Protein AF-W6NBT7-F1 (afdb_monomer_lite)

Organism: Haemonchus contortus (NCBI:txid6289)

Sequence (138 aa):
MKGHGRVPVVAEWWDTIGGVVFLPKRIYPEVRTLWRPPVPEDHVACEKCEELLEYLHSTWFDGPYKDMWNKWELVDLRTTDIAEAHHNRLNVEFGRDDPDLRTLIEKLKYIDFEAKCSLQWITEEGVKKLEKQKTAKK

Radius of gyration: 25.7 Å; chains: 1; bounding box: 55×53×53 Å

Structure (mmCIF, N/CA/C/O backbone):
data_AF-W6NBT7-F1
#
_entry.id   AF-W6NBT7-F1
#
loop_
_atom_site.group_PDB
_atom_site.id
_atom_site.type_symbol
_atom_site.label_atom_id
_atom_site.label_alt_id
_atom_site.label_comp_id
_atom_site.label_asym_id
_atom_site.label_entity_id
_atom_site.label_seq_id
_atom_site.pdbx_PDB_ins_code
_atom_site.Cartn_x
_atom_site.Cartn_y
_atom_site.Cartn_z
_atom_site.occupancy
_atom_site.B_iso_or_equiv
_atom_site.auth_seq_id
_atom_site.auth_comp_id
_atom_site.auth_asym_id
_atom_site.auth_atom_id
_atom_site.pdbx_PDB_model_num
ATOM 1 N N . MET A 1 1 ? 21.705 16.778 -10.825 1.00 39.41 1 MET A N 1
ATOM 2 C CA . MET A 1 1 ? 21.412 15.597 -11.666 1.00 39.41 1 MET A CA 1
ATOM 3 C C . MET A 1 1 ? 20.260 15.950 -12.596 1.00 39.41 1 MET A C 1
ATOM 5 O O . MET A 1 1 ? 19.177 16.240 -12.109 1.00 39.41 1 MET A O 1
ATOM 9 N N . LYS A 1 2 ? 20.506 16.047 -13.909 1.00 36.72 2 LYS A N 1
ATOM 10 C CA . LYS A 1 2 ? 19.462 16.309 -14.914 1.00 36.72 2 LYS A CA 1
ATOM 11 C C . LYS A 1 2 ? 18.722 14.995 -15.175 1.00 36.72 2 LYS A C 1
ATOM 13 O O . LYS A 1 2 ? 19.282 14.113 -15.824 1.00 36.72 2 LYS A O 1
ATOM 18 N N . GLY A 1 3 ? 17.516 14.849 -14.627 1.00 49.97 3 GLY A N 1
ATOM 19 C CA . GLY A 1 3 ? 16.664 13.687 -14.876 1.00 49.97 3 GLY A CA 1
ATOM 20 C C . GLY A 1 3 ? 16.377 13.585 -16.369 1.00 49.97 3 GLY A C 1
ATOM 21 O O . GLY A 1 3 ? 15.726 14.461 -16.934 1.00 49.97 3 GLY A O 1
ATOM 22 N N . HIS A 1 4 ? 16.929 12.562 -17.018 1.00 56.53 4 HIS A N 1
ATOM 23 C CA . HIS A 1 4 ? 16.501 12.187 -18.361 1.00 56.53 4 HIS A CA 1
ATOM 24 C C . HIS A 1 4 ? 15.004 11.855 -18.278 1.00 56.53 4 HIS A C 1
ATOM 26 O O . HIS A 1 4 ? 14.556 11.318 -17.265 1.00 56.53 4 HIS A O 1
ATOM 32 N N . GLY A 1 5 ? 14.228 12.302 -19.269 1.00 67.94 5 GLY A N 1
ATOM 33 C CA . GLY A 1 5 ? 12.767 12.385 -19.198 1.00 67.94 5 GLY A CA 1
ATOM 34 C C . GLY A 1 5 ? 12.095 11.131 -18.631 1.00 67.94 5 GLY A C 1
ATOM 35 O O . GLY A 1 5 ? 12.501 10.011 -18.927 1.00 67.94 5 GLY A O 1
ATOM 36 N N . ARG A 1 6 ? 11.056 11.339 -17.808 1.00 74.56 6 ARG A N 1
ATOM 37 C CA . ARG A 1 6 ? 10.212 10.273 -17.249 1.00 74.56 6 ARG A CA 1
ATOM 38 C C . ARG A 1 6 ? 9.763 9.356 -18.386 1.00 74.56 6 ARG A C 1
ATOM 40 O O . ARG A 1 6 ? 9.027 9.799 -19.261 1.00 74.56 6 ARG A O 1
ATOM 47 N N . VAL A 1 7 ? 10.199 8.099 -18.361 1.00 87.88 7 VAL A N 1
ATOM 48 C CA . VAL A 1 7 ? 9.774 7.092 -19.336 1.00 87.88 7 VAL A CA 1
ATOM 49 C C . VAL A 1 7 ? 8.350 6.661 -18.963 1.00 87.88 7 VAL A C 1
ATOM 51 O O . VAL A 1 7 ? 8.179 6.059 -17.900 1.00 87.88 7 VAL A O 1
ATOM 54 N N . PRO A 1 8 ? 7.316 6.966 -19.775 1.00 90.38 8 PRO A N 1
ATOM 55 C CA . PRO A 1 8 ? 5.923 6.757 -19.372 1.00 90.38 8 PRO A CA 1
ATOM 56 C C . PRO A 1 8 ? 5.604 5.299 -19.032 1.00 90.38 8 PRO A C 1
ATOM 58 O O . PRO A 1 8 ? 4.952 5.042 -18.026 1.00 90.38 8 PRO A O 1
ATOM 61 N N . VAL A 1 9 ? 6.152 4.350 -19.799 1.00 90.88 9 VAL A N 1
ATOM 62 C CA . VAL A 1 9 ? 5.911 2.915 -19.578 1.00 90.88 9 VAL A CA 1
ATOM 63 C C . VAL A 1 9 ? 6.491 2.417 -18.248 1.00 90.88 9 VAL A C 1
ATOM 65 O O . VAL A 1 9 ? 5.899 1.568 -17.593 1.00 90.88 9 VAL A O 1
ATOM 68 N N . VAL A 1 10 ? 7.613 2.988 -17.792 1.00 91.31 10 VAL A N 1
ATOM 69 C CA . VAL A 1 10 ? 8.201 2.660 -16.481 1.00 91.31 10 VAL A CA 1
ATOM 70 C C . VAL A 1 10 ? 7.352 3.241 -15.352 1.00 91.31 10 VAL A C 1
ATOM 72 O O . VAL A 1 10 ? 7.188 2.610 -14.312 1.00 91.31 10 VAL A O 1
ATOM 75 N N . ALA A 1 11 ? 6.782 4.430 -15.556 1.00 90.69 11 ALA A N 1
ATOM 76 C CA . ALA A 1 11 ? 5.902 5.050 -14.575 1.00 90.69 11 ALA A CA 1
ATOM 77 C C . ALA A 1 11 ? 4.591 4.267 -14.395 1.00 90.69 11 ALA A C 1
ATOM 79 O O . ALA A 1 11 ? 4.215 3.975 -13.267 1.00 90.69 11 ALA A O 1
ATOM 80 N N . GLU A 1 12 ? 3.944 3.878 -15.493 1.00 91.44 12 GLU A N 1
ATOM 81 C CA . GLU A 1 12 ? 2.720 3.065 -15.463 1.00 91.44 12 GLU A CA 1
ATOM 82 C C . GLU A 1 12 ? 2.968 1.677 -14.847 1.00 91.44 12 GLU A C 1
ATOM 84 O O . GLU A 1 12 ? 2.165 1.159 -14.066 1.00 91.44 12 GLU A O 1
ATOM 89 N N . TRP A 1 13 ? 4.123 1.084 -15.151 1.00 94.19 13 TRP A N 1
ATOM 90 C CA . TRP A 1 13 ? 4.561 -0.164 -14.538 1.00 94.19 13 TRP A CA 1
ATOM 91 C C . TRP A 1 13 ? 4.733 -0.042 -13.023 1.00 94.19 13 TRP A C 1
ATOM 93 O O . TRP A 1 13 ? 4.247 -0.899 -12.283 1.00 94.19 13 TRP A O 1
ATOM 103 N N . TRP A 1 14 ? 5.360 1.039 -12.553 1.00 92.81 14 TRP A N 1
ATOM 104 C CA . TRP A 1 14 ? 5.497 1.311 -11.125 1.00 92.81 14 TRP A CA 1
ATOM 105 C C . TRP A 1 14 ? 4.141 1.507 -10.437 1.00 92.81 14 TRP A C 1
ATOM 107 O O . TRP A 1 14 ? 3.907 0.925 -9.378 1.00 92.81 14 TRP A O 1
ATOM 117 N N . ASP A 1 15 ? 3.222 2.248 -11.060 1.00 90.44 15 ASP A N 1
ATOM 118 C CA . ASP A 1 15 ? 1.862 2.427 -10.539 1.00 90.44 15 ASP A CA 1
ATOM 119 C C . ASP A 1 15 ? 1.130 1.074 -10.431 1.00 90.44 15 ASP A C 1
ATOM 121 O O . ASP A 1 15 ? 0.457 0.796 -9.434 1.00 90.44 15 ASP A O 1
ATOM 125 N N . THR A 1 16 ? 1.339 0.179 -11.404 1.00 91.25 16 THR A N 1
ATOM 126 C CA . THR A 1 16 ? 0.796 -1.188 -11.372 1.00 91.25 16 THR A CA 1
ATOM 127 C C . THR A 1 16 ? 1.375 -2.003 -10.214 1.00 91.25 16 THR A C 1
ATOM 129 O O . THR A 1 16 ? 0.616 -2.656 -9.499 1.00 91.25 16 THR A O 1
ATOM 132 N N . ILE A 1 17 ? 2.694 -1.952 -9.988 1.00 91.75 17 ILE A N 1
ATOM 133 C CA . ILE A 1 17 ? 3.346 -2.610 -8.840 1.00 91.75 17 ILE A CA 1
ATOM 134 C C . ILE A 1 17 ? 2.781 -2.075 -7.521 1.00 91.75 17 ILE A C 1
ATOM 136 O O . ILE A 1 17 ? 2.471 -2.859 -6.624 1.00 91.75 17 ILE A O 1
ATOM 140 N N . GLY A 1 18 ? 2.590 -0.758 -7.416 1.00 88.38 18 GLY A N 1
ATOM 141 C CA . GLY A 1 18 ? 1.978 -0.128 -6.247 1.00 88.38 18 GLY A CA 1
ATOM 142 C C . GLY A 1 18 ? 0.566 -0.645 -5.964 1.00 88.38 18 GLY A C 1
ATOM 143 O O . GLY A 1 18 ? 0.201 -0.813 -4.804 1.00 88.38 18 GLY A O 1
ATOM 144 N N . GLY A 1 19 ? -0.209 -0.965 -7.004 1.00 88.12 19 GLY A N 1
ATOM 145 C CA . GLY A 1 19 ? -1.549 -1.542 -6.878 1.00 88.12 19 GLY A CA 1
ATOM 146 C C . GLY A 1 19 ? -1.580 -2.995 -6.387 1.00 88.12 19 GLY A C 1
ATOM 147 O O . GLY A 1 19 ? -2.557 -3.401 -5.757 1.00 88.12 19 GLY A O 1
ATOM 148 N N . VAL A 1 20 ? -0.511 -3.773 -6.606 1.00 89.00 20 VAL A N 1
ATOM 149 C CA . VAL A 1 20 ? -0.427 -5.194 -6.201 1.00 89.00 20 VAL A CA 1
ATOM 150 C C . VAL A 1 20 ? -0.601 -5.380 -4.694 1.00 89.00 20 VAL A C 1
ATOM 152 O O . VAL A 1 20 ? -1.140 -6.397 -4.264 1.00 89.00 20 VAL A O 1
ATOM 155 N N . VAL A 1 21 ? -0.215 -4.382 -3.893 1.00 86.62 21 VAL A N 1
ATOM 156 C CA . VAL A 1 21 ? -0.405 -4.347 -2.431 1.00 86.62 21 VAL A CA 1
ATOM 157 C C . VAL A 1 21 ? -1.861 -4.643 -2.027 1.00 86.62 21 VAL A C 1
ATOM 159 O O . VAL A 1 21 ? -2.107 -5.208 -0.963 1.00 86.62 21 VAL A O 1
ATOM 162 N N . PHE A 1 22 ? -2.824 -4.294 -2.887 1.00 85.06 22 PHE A N 1
ATOM 163 C CA . PHE A 1 22 ? -4.261 -4.456 -2.682 1.00 85.06 22 PHE A CA 1
ATOM 164 C C . PHE A 1 22 ? -4.833 -5.665 -3.425 1.00 85.06 22 PHE A C 1
ATOM 166 O O . P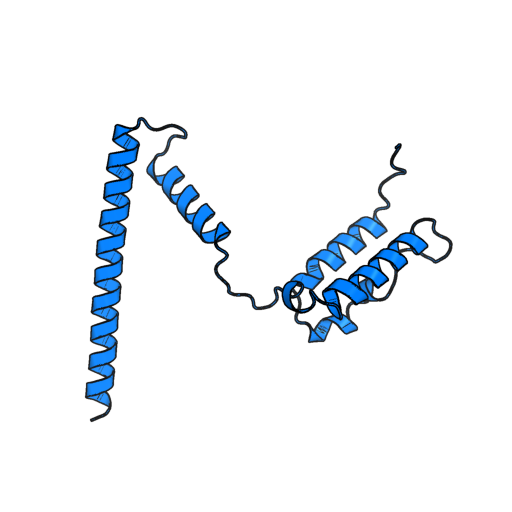HE A 1 22 ? -6.026 -5.688 -3.707 1.00 85.06 22 PHE A O 1
ATOM 173 N N . LEU A 1 23 ? -4.017 -6.654 -3.791 1.00 86.69 23 LEU A N 1
ATOM 174 C CA . LEU A 1 23 ? -4.493 -7.881 -4.422 1.00 86.69 23 LEU A CA 1
ATOM 175 C C . LEU A 1 23 ? -4.278 -9.092 -3.505 1.00 86.69 23 LEU A C 1
ATOM 177 O O . LEU A 1 23 ? -3.311 -9.138 -2.738 1.00 86.69 23 LEU A O 1
ATOM 181 N N . PRO A 1 24 ? -5.141 -10.119 -3.587 1.00 86.62 24 PRO A N 1
ATOM 182 C CA . PRO A 1 24 ? -4.881 -11.391 -2.930 1.00 86.62 24 PRO A CA 1
ATOM 183 C C . PRO A 1 24 ? -3.533 -11.981 -3.373 1.00 86.62 24 PRO A C 1
ATOM 185 O O . PRO A 1 24 ? -3.279 -12.077 -4.576 1.00 86.62 24 PRO A O 1
ATOM 188 N N . LYS A 1 25 ? -2.723 -12.493 -2.430 1.00 85.88 25 LYS A N 1
ATOM 189 C CA . LYS A 1 25 ? -1.416 -13.127 -2.730 1.00 85.88 25 LYS A CA 1
ATOM 190 C C . LYS A 1 25 ? -1.502 -14.210 -3.821 1.00 85.88 25 LYS A C 1
ATOM 192 O O . LYS A 1 25 ? -0.576 -14.358 -4.609 1.00 85.88 25 LYS A O 1
ATOM 197 N N . ARG A 1 26 ? -2.632 -14.928 -3.919 1.00 88.38 26 ARG A N 1
ATOM 198 C CA . ARG A 1 26 ? -2.864 -15.967 -4.946 1.00 88.38 26 ARG A CA 1
ATOM 199 C C . ARG A 1 26 ? -2.796 -15.453 -6.392 1.00 88.38 26 ARG A C 1
ATOM 201 O O . ARG A 1 26 ? -2.562 -16.255 -7.281 1.00 88.38 26 ARG A O 1
ATOM 208 N N . ILE A 1 27 ? -3.007 -14.153 -6.617 1.00 88.56 27 ILE A N 1
ATOM 209 C CA . ILE A 1 27 ? -3.026 -13.543 -7.957 1.00 88.56 27 ILE A CA 1
ATOM 210 C C . ILE A 1 27 ? -1.629 -13.048 -8.362 1.00 88.56 27 ILE A C 1
ATOM 212 O O . ILE A 1 27 ? -1.367 -12.849 -9.541 1.00 88.56 27 ILE A O 1
ATOM 216 N N . TYR A 1 28 ? -0.685 -12.891 -7.426 1.00 88.94 28 TYR A N 1
ATOM 217 C CA . TYR A 1 28 ? 0.649 -12.348 -7.726 1.00 88.94 28 TYR A CA 1
ATOM 218 C C . TYR A 1 28 ? 1.401 -13.100 -8.844 1.00 88.94 28 TYR A C 1
ATOM 220 O O . TYR A 1 28 ? 1.988 -12.432 -9.698 1.00 88.94 28 TYR A O 1
ATOM 228 N N . PRO A 1 29 ? 1.353 -14.447 -8.938 1.00 88.31 29 PRO A N 1
ATOM 229 C CA . PRO A 1 29 ? 1.974 -15.167 -10.054 1.00 88.31 29 PRO A CA 1
ATOM 230 C C . PRO A 1 29 ? 1.411 -14.787 -11.434 1.00 88.31 29 PRO A C 1
ATOM 232 O O . PRO A 1 29 ? 2.103 -14.914 -12.439 1.00 88.31 29 PRO A O 1
ATOM 235 N N . GLU A 1 30 ? 0.174 -14.291 -11.496 1.00 88.75 30 GLU A N 1
ATOM 236 C CA . GLU A 1 30 ? -0.489 -13.874 -12.738 1.00 88.75 30 GLU A CA 1
ATOM 237 C C . GLU A 1 30 ? -0.127 -12.433 -13.140 1.00 88.75 30 GLU A C 1
ATOM 239 O O . GLU A 1 30 ? -0.287 -12.032 -14.298 1.00 88.75 30 GLU A O 1
ATOM 244 N N . VAL A 1 31 ? 0.402 -11.640 -12.203 1.00 89.88 31 VAL A N 1
ATOM 245 C CA . VAL A 1 31 ? 0.767 -10.242 -12.432 1.00 89.88 31 VAL A CA 1
ATOM 246 C C . VAL A 1 31 ? 2.128 -10.168 -13.122 1.00 89.88 31 VAL A C 1
ATOM 248 O O . VAL A 1 31 ? 3.177 -10.107 -12.484 1.00 89.88 31 VAL A O 1
ATOM 251 N N . ARG A 1 32 ? 2.117 -10.128 -14.460 1.00 88.88 32 ARG A N 1
ATOM 252 C CA . ARG A 1 32 ? 3.336 -10.059 -15.293 1.00 88.88 32 ARG A CA 1
ATOM 253 C C . ARG A 1 32 ? 4.312 -8.949 -14.893 1.00 88.88 32 ARG A C 1
ATOM 255 O O . ARG A 1 32 ? 5.515 -9.136 -15.037 1.00 88.88 32 ARG A O 1
ATOM 262 N N . THR A 1 33 ? 3.815 -7.819 -14.392 1.00 90.06 33 THR A N 1
ATOM 263 C CA . THR A 1 33 ? 4.654 -6.676 -14.003 1.00 90.06 33 THR A CA 1
ATOM 264 C C . THR A 1 33 ? 5.577 -6.976 -12.824 1.00 90.06 33 THR A C 1
ATOM 266 O O . THR A 1 33 ? 6.590 -6.302 -12.692 1.00 90.06 33 THR A O 1
ATOM 269 N N . LEU A 1 34 ? 5.287 -8.00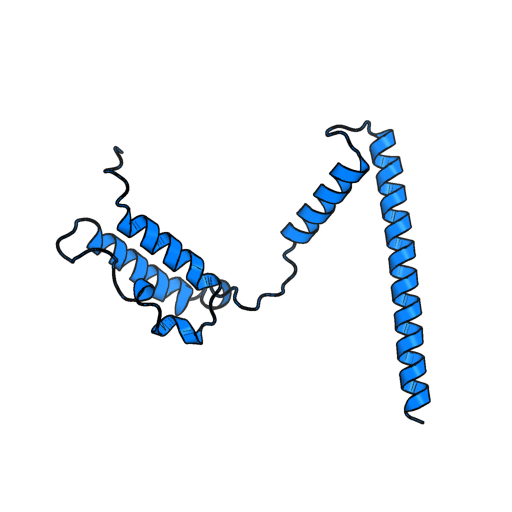1 -12.014 1.00 90.25 34 LEU A N 1
ATOM 270 C CA . LEU A 1 34 ? 6.161 -8.443 -10.922 1.00 90.25 34 LEU A CA 1
ATOM 271 C C . LEU A 1 34 ? 7.328 -9.308 -11.395 1.00 90.25 34 LEU A C 1
ATOM 273 O O . LEU A 1 34 ? 8.269 -9.526 -10.642 1.00 90.25 34 LEU A O 1
ATOM 277 N N . TRP A 1 35 ? 7.262 -9.836 -12.612 1.00 91.00 35 TRP A N 1
ATOM 278 C CA . TRP A 1 35 ? 8.213 -10.842 -13.086 1.00 91.00 35 TRP A CA 1
ATOM 279 C C . TRP A 1 35 ? 9.092 -10.340 -14.219 1.00 91.00 35 TRP A C 1
ATOM 281 O O . TRP A 1 35 ? 10.085 -10.983 -14.545 1.00 91.00 35 TRP A O 1
ATOM 291 N N . ARG A 1 36 ? 8.726 -9.222 -14.853 1.00 91.69 36 ARG A N 1
ATOM 292 C CA . ARG A 1 36 ? 9.428 -8.733 -16.034 1.00 91.69 36 ARG A CA 1
ATOM 293 C C . ARG A 1 36 ? 9.441 -7.204 -16.107 1.00 91.69 36 ARG A C 1
ATOM 295 O O . ARG A 1 36 ? 8.395 -6.586 -15.880 1.00 91.69 36 ARG A O 1
ATOM 302 N N . PRO A 1 37 ? 10.585 -6.601 -16.482 1.00 93.31 37 PRO A N 1
ATOM 303 C CA . PRO A 1 37 ? 10.675 -5.180 -16.785 1.00 93.31 37 PRO A CA 1
ATOM 304 C C . PRO A 1 37 ? 9.675 -4.733 -17.863 1.00 93.31 37 PRO A C 1
ATOM 306 O O . PRO A 1 37 ? 9.341 -5.504 -18.770 1.00 93.31 37 PRO A O 1
ATOM 309 N N . PRO A 1 38 ? 9.220 -3.469 -17.815 1.00 93.44 38 PRO A N 1
ATOM 310 C CA . PRO A 1 38 ? 8.267 -2.922 -18.779 1.00 93.44 38 PRO A CA 1
ATOM 311 C C . PRO A 1 38 ? 8.916 -2.488 -20.099 1.00 93.44 38 PRO A C 1
ATOM 313 O O . PRO A 1 38 ? 8.222 -2.086 -21.031 1.00 93.44 38 PRO A O 1
ATOM 316 N N . VAL A 1 39 ? 10.246 -2.527 -20.168 1.00 92.50 39 VAL A N 1
ATOM 317 C CA . VAL A 1 39 ? 11.055 -2.107 -21.312 1.00 92.50 39 VAL A CA 1
ATOM 318 C C . VAL A 1 39 ? 11.851 -3.295 -21.863 1.00 92.50 39 VAL A C 1
ATOM 320 O O . VAL A 1 39 ? 12.059 -4.264 -21.131 1.00 92.50 39 VAL A O 1
ATOM 323 N N . PRO A 1 40 ? 12.281 -3.262 -23.137 1.00 92.31 40 PRO A N 1
ATOM 324 C CA . PRO A 1 40 ? 13.143 -4.303 -23.687 1.00 92.31 40 PRO A CA 1
ATOM 325 C C . PRO A 1 40 ? 14.569 -4.240 -23.107 1.00 92.31 40 PRO A C 1
ATOM 327 O O . PRO A 1 40 ? 14.972 -3.219 -22.549 1.00 92.31 40 PRO A O 1
ATOM 330 N N . GLU A 1 41 ? 15.325 -5.330 -23.260 1.00 90.56 41 GLU A N 1
ATOM 331 C CA . GLU A 1 41 ? 16.666 -5.522 -22.672 1.00 90.56 41 GLU A CA 1
ATOM 332 C C . GLU A 1 41 ? 17.705 -4.486 -23.127 1.00 90.56 41 GLU A C 1
ATOM 334 O O . GLU A 1 41 ? 18.627 -4.157 -22.387 1.00 90.56 41 GLU A O 1
ATOM 339 N N . ASP A 1 42 ? 17.548 -3.933 -24.330 1.00 92.31 42 ASP A N 1
ATOM 340 C CA . ASP A 1 42 ? 18.429 -2.904 -24.887 1.00 92.31 42 ASP A CA 1
ATOM 341 C C . ASP A 1 42 ? 18.173 -1.501 -24.305 1.00 92.31 42 ASP A C 1
ATOM 343 O O . ASP A 1 42 ? 18.959 -0.573 -24.516 1.00 92.31 42 ASP A O 1
ATOM 347 N N . HIS A 1 43 ? 17.079 -1.322 -23.561 1.00 90.81 43 HIS A N 1
ATOM 348 C CA . HIS A 1 43 ? 16.703 -0.037 -23.000 1.00 90.81 43 HIS A CA 1
ATOM 349 C C . HIS A 1 43 ? 17.493 0.266 -21.721 1.00 90.81 43 HIS A C 1
ATOM 351 O O . HIS A 1 43 ? 17.537 -0.530 -20.788 1.00 90.81 43 HIS A O 1
ATOM 357 N N . VAL A 1 44 ? 17.995 1.499 -21.596 1.00 90.44 44 VAL A N 1
ATOM 358 C CA . VAL A 1 44 ? 18.830 1.970 -20.464 1.00 90.44 44 VAL A CA 1
ATOM 359 C C . VAL A 1 44 ? 18.199 1.813 -19.072 1.00 90.44 44 VAL A C 1
ATOM 361 O O . VAL A 1 44 ? 18.877 1.927 -18.059 1.00 90.44 44 VAL A O 1
ATOM 364 N N . ALA A 1 45 ? 16.883 1.618 -19.016 1.00 89.81 45 ALA A N 1
ATOM 365 C CA . ALA A 1 45 ? 16.126 1.449 -17.778 1.00 89.81 45 ALA A CA 1
ATOM 366 C C . ALA A 1 45 ? 15.900 -0.024 -17.398 1.00 89.81 45 ALA A C 1
ATOM 368 O O . ALA A 1 45 ? 15.399 -0.265 -16.303 1.00 89.81 45 ALA A O 1
ATOM 369 N N . CYS A 1 46 ? 16.229 -0.983 -18.275 1.00 93.06 46 CYS A N 1
ATOM 370 C CA . CYS A 1 46 ? 15.954 -2.405 -18.060 1.00 93.06 46 CYS A CA 1
ATOM 371 C C . CYS A 1 46 ? 16.687 -2.927 -16.824 1.00 93.06 46 CYS A C 1
ATOM 373 O O . CYS A 1 46 ? 16.032 -3.361 -15.883 1.00 93.06 46 CYS A O 1
ATOM 375 N N . GLU A 1 47 ? 18.009 -2.736 -16.767 1.00 93.38 47 GLU A N 1
ATOM 376 C CA . GLU A 1 47 ? 18.859 -3.139 -15.634 1.00 93.38 47 GLU A CA 1
ATOM 377 C C . GLU A 1 47 ? 18.315 -2.610 -14.296 1.00 93.38 47 GLU A C 1
ATOM 379 O O . GLU A 1 47 ? 18.164 -3.348 -13.327 1.00 93.38 47 GLU A O 1
ATOM 384 N N . LYS A 1 48 ? 17.909 -1.335 -14.246 1.00 93.06 48 LYS A N 1
ATOM 385 C CA . LYS A 1 48 ? 17.351 -0.738 -13.022 1.00 93.06 48 LYS A CA 1
ATOM 386 C C . LYS A 1 48 ? 15.971 -1.273 -12.653 1.00 93.06 48 LYS A C 1
ATOM 388 O O . LYS A 1 48 ? 15.646 -1.336 -11.469 1.00 93.06 48 LYS A O 1
ATOM 393 N N . CYS A 1 49 ? 15.155 -1.650 -13.634 1.00 94.25 49 CYS A N 1
ATOM 394 C CA . CYS A 1 49 ? 13.885 -2.319 -13.366 1.00 94.25 49 CYS A CA 1
ATOM 395 C C . CYS A 1 49 ? 14.113 -3.740 -12.829 1.00 94.25 49 CYS A C 1
ATOM 397 O O . CYS A 1 49 ? 13.381 -4.163 -11.939 1.00 94.25 49 CYS A O 1
ATOM 399 N N . GLU A 1 50 ? 15.126 -4.453 -13.324 1.00 95.19 50 GLU A N 1
ATOM 400 C CA . GLU A 1 50 ? 15.500 -5.788 -12.839 1.00 95.19 50 GLU A CA 1
ATOM 401 C C . GLU A 1 50 ? 16.030 -5.744 -11.406 1.00 95.19 50 GLU A C 1
ATOM 403 O O . GLU A 1 50 ? 15.518 -6.473 -10.559 1.00 95.19 50 GLU A O 1
ATOM 408 N N . GLU A 1 51 ? 16.956 -4.825 -11.103 1.00 95.38 51 GLU A N 1
ATOM 409 C CA . GLU A 1 51 ? 17.453 -4.594 -9.737 1.00 95.38 51 GLU A CA 1
ATOM 410 C C . GLU A 1 51 ? 16.299 -4.313 -8.758 1.00 95.38 51 GLU A C 1
ATOM 412 O O . GLU A 1 51 ? 16.265 -4.826 -7.638 1.00 95.38 51 GLU A O 1
ATOM 417 N N . LEU A 1 52 ? 15.319 -3.506 -9.183 1.00 94.56 52 LEU A N 1
ATOM 418 C CA . LEU A 1 52 ? 14.140 -3.210 -8.375 1.00 94.56 52 LEU A CA 1
ATOM 419 C C . LEU A 1 52 ? 13.272 -4.453 -8.151 1.00 94.56 52 LEU A C 1
ATOM 421 O O . LEU A 1 52 ? 12.803 -4.660 -7.033 1.00 94.56 52 LEU A O 1
ATOM 425 N N . LEU A 1 53 ? 13.039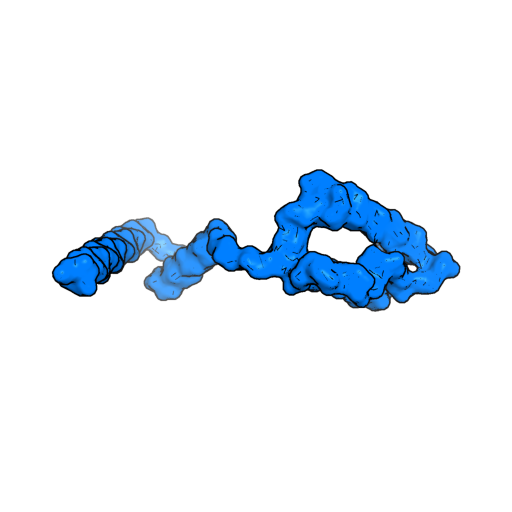 -5.261 -9.188 1.00 94.88 53 LEU A N 1
ATOM 426 C CA . LEU A 1 53 ? 12.268 -6.498 -9.066 1.00 94.88 53 LEU A CA 1
ATOM 427 C C . LEU A 1 53 ? 12.960 -7.495 -8.136 1.00 94.88 53 LEU A C 1
ATOM 429 O O . LEU A 1 53 ? 12.304 -8.073 -7.271 1.00 94.88 53 LEU A O 1
ATOM 433 N N . GLU A 1 54 ? 14.276 -7.657 -8.258 1.00 96.19 54 GLU A N 1
ATOM 434 C CA . GLU A 1 54 ? 15.064 -8.515 -7.373 1.00 96.19 54 GLU A CA 1
ATOM 435 C C . GLU A 1 54 ? 14.964 -8.051 -5.915 1.00 96.19 54 GLU A C 1
ATOM 437 O O . GLU A 1 54 ? 14.690 -8.853 -5.014 1.00 96.19 54 GLU A O 1
ATOM 442 N N . TYR A 1 55 ? 15.107 -6.745 -5.672 1.00 95.19 55 TYR A N 1
ATOM 443 C CA . TYR A 1 55 ? 14.904 -6.161 -4.349 1.00 95.19 55 TYR A CA 1
ATOM 444 C C . TYR A 1 55 ? 13.486 -6.428 -3.828 1.00 95.19 55 TYR A C 1
ATOM 446 O O . TYR A 1 55 ? 13.304 -6.847 -2.683 1.00 95.19 55 TYR A O 1
ATOM 454 N N . LEU A 1 56 ? 12.472 -6.215 -4.667 1.00 92.62 56 LEU A N 1
ATOM 455 C CA . LEU A 1 56 ? 11.076 -6.376 -4.291 1.00 92.62 56 LEU A CA 1
ATOM 456 C C . LEU A 1 56 ? 10.767 -7.827 -3.896 1.00 92.62 56 LEU A C 1
ATOM 458 O O . LEU A 1 56 ? 10.155 -8.055 -2.853 1.00 92.62 56 LEU A O 1
ATOM 462 N N . HIS A 1 57 ? 11.255 -8.810 -4.655 1.00 92.75 57 HIS A N 1
ATOM 463 C CA . HIS A 1 57 ? 11.095 -10.227 -4.316 1.00 92.75 57 HIS A CA 1
ATOM 464 C C . HIS A 1 57 ? 11.850 -10.605 -3.047 1.00 92.75 57 HIS A C 1
ATOM 466 O O . HIS A 1 57 ? 11.242 -11.080 -2.087 1.00 92.75 57 HIS A O 1
ATOM 472 N N . SER A 1 58 ? 13.150 -10.310 -2.996 1.00 95.12 58 SER A N 1
ATOM 473 C CA . SER A 1 58 ? 14.020 -10.691 -1.875 1.00 95.12 58 SER A CA 1
ATOM 474 C C . SER A 1 58 ? 13.663 -10.020 -0.547 1.00 95.12 58 SER A C 1
ATOM 476 O O . SER A 1 58 ? 13.988 -10.554 0.512 1.00 95.12 58 SER A O 1
ATOM 478 N N . THR A 1 59 ? 13.001 -8.859 -0.584 1.00 93.69 59 THR A N 1
ATOM 479 C CA . THR A 1 59 ? 12.716 -8.039 0.602 1.00 93.69 59 THR A CA 1
ATOM 480 C C . THR A 1 59 ? 11.237 -8.052 0.988 1.00 93.69 59 THR A C 1
ATOM 482 O O . THR A 1 59 ? 10.912 -8.224 2.168 1.00 93.69 59 THR A O 1
ATOM 485 N N . TRP A 1 60 ? 10.339 -7.892 0.010 1.00 90.50 60 TRP A N 1
ATOM 486 C CA . TRP A 1 60 ? 8.917 -7.606 0.238 1.00 90.50 60 TRP A CA 1
ATOM 487 C C . TRP A 1 60 ? 7.961 -8.743 -0.118 1.00 90.50 60 TRP A C 1
ATOM 489 O O . TRP A 1 60 ? 6.872 -8.761 0.446 1.00 90.50 60 TRP A O 1
ATOM 499 N N . PH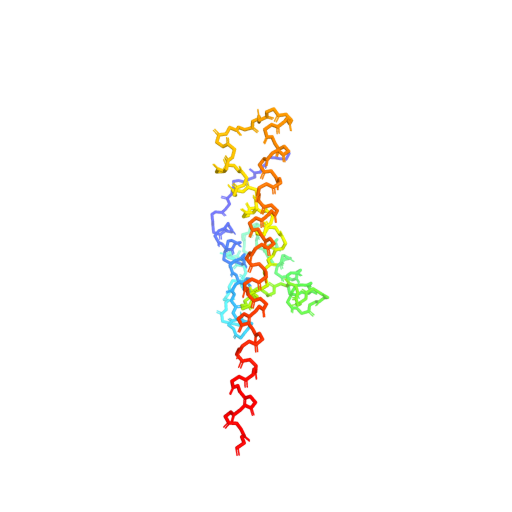E A 1 61 ? 8.314 -9.681 -1.003 1.00 87.12 61 PHE A N 1
ATOM 500 C CA . PHE A 1 61 ? 7.451 -10.840 -1.296 1.00 87.12 61 PHE A CA 1
ATOM 501 C C . PHE A 1 61 ? 7.887 -12.107 -0.564 1.00 87.12 61 PHE A C 1
ATOM 503 O O . PHE A 1 61 ? 7.064 -12.728 0.107 1.00 87.12 61 PHE A O 1
ATOM 510 N N . ASP A 1 62 ? 9.174 -12.441 -0.630 1.00 88.44 62 ASP A N 1
ATOM 511 C CA . ASP A 1 62 ? 9.743 -13.648 -0.013 1.00 88.44 62 ASP A CA 1
ATOM 512 C C . ASP A 1 62 ? 10.647 -13.325 1.187 1.00 88.44 62 ASP A C 1
ATOM 514 O O . ASP A 1 62 ? 11.075 -14.212 1.928 1.00 88.44 62 ASP A O 1
ATOM 518 N N . GLY A 1 63 ? 10.910 -12.036 1.390 1.00 89.94 63 GLY A N 1
ATOM 519 C CA . GLY A 1 63 ? 11.834 -11.511 2.380 1.00 89.94 63 GLY A CA 1
ATOM 520 C C . GLY A 1 63 ? 11.273 -11.290 3.787 1.00 89.94 63 GLY A C 1
ATOM 521 O O . GLY A 1 63 ? 10.157 -11.705 4.120 1.00 89.94 63 GLY A O 1
ATOM 522 N N . PRO A 1 64 ? 12.039 -10.577 4.635 1.00 92.44 64 PRO A N 1
ATOM 523 C CA . PRO A 1 64 ? 11.672 -10.307 6.024 1.00 92.44 64 PRO A CA 1
ATOM 524 C C . PRO A 1 64 ? 10.397 -9.463 6.178 1.00 92.44 64 PRO A C 1
ATOM 526 O O . PRO A 1 64 ? 9.788 -9.491 7.245 1.00 92.44 64 PRO A O 1
ATOM 529 N N . TYR A 1 65 ? 9.968 -8.739 5.137 1.00 86.94 65 TYR A N 1
ATOM 530 C CA . TYR A 1 65 ? 8.786 -7.869 5.178 1.00 86.94 65 TYR A CA 1
ATOM 531 C C . TYR A 1 65 ? 7.572 -8.427 4.415 1.00 86.94 65 TYR A C 1
ATOM 533 O O . TYR A 1 65 ? 6.607 -7.697 4.176 1.00 86.94 65 TYR A O 1
ATOM 541 N N . LYS A 1 66 ? 7.572 -9.722 4.066 1.00 83.19 66 LYS A N 1
ATOM 542 C CA . LYS A 1 66 ? 6.513 -10.383 3.271 1.00 83.19 66 LYS A CA 1
ATOM 543 C C . LYS A 1 66 ? 5.081 -10.252 3.792 1.00 83.19 66 LYS A C 1
ATOM 545 O O . LYS A 1 66 ? 4.112 -10.362 3.033 1.00 83.19 66 LYS A O 1
ATOM 550 N N . ASP A 1 67 ? 4.934 -10.039 5.092 1.00 81.25 67 ASP A N 1
ATOM 551 C CA . ASP A 1 67 ? 3.633 -9.900 5.747 1.00 81.25 67 ASP A CA 1
ATOM 552 C C . ASP A 1 67 ? 3.217 -8.432 5.919 1.00 81.25 67 ASP A C 1
ATOM 554 O O . ASP A 1 67 ? 2.060 -8.154 6.208 1.00 81.25 67 ASP A O 1
ATOM 558 N N . MET A 1 68 ? 4.122 -7.481 5.659 1.00 83.19 68 MET A N 1
ATOM 559 C CA . MET A 1 68 ? 3.820 -6.043 5.645 1.00 83.19 68 MET A CA 1
ATOM 560 C C . MET A 1 68 ? 3.357 -5.551 4.271 1.00 83.19 68 MET A C 1
ATOM 562 O O . MET A 1 68 ? 2.693 -4.518 4.171 1.00 83.19 68 MET A O 1
ATOM 566 N N . TRP A 1 69 ? 3.740 -6.262 3.206 1.00 82.31 69 TRP A N 1
ATOM 567 C CA . TRP A 1 69 ? 3.462 -5.849 1.834 1.00 82.31 69 TRP A CA 1
ATOM 568 C C . TRP A 1 69 ? 2.019 -6.107 1.398 1.00 82.31 69 TRP A C 1
ATOM 570 O O . TRP A 1 69 ? 1.484 -5.355 0.601 1.00 82.31 69 TRP A O 1
ATOM 580 N N . ASN A 1 70 ? 1.354 -7.160 1.873 1.00 82.88 70 ASN A N 1
ATOM 581 C CA . ASN A 1 70 ? -0.015 -7.439 1.444 1.00 82.88 70 ASN A CA 1
ATOM 582 C C . ASN A 1 70 ? -1.019 -6.704 2.346 1.00 82.88 70 ASN A C 1
ATOM 584 O O . ASN A 1 70 ? -1.099 -6.984 3.538 1.00 82.88 70 ASN A O 1
ATOM 588 N N . LYS A 1 71 ? -1.782 -5.777 1.760 1.00 78.94 71 LYS A N 1
ATOM 589 C CA . LYS A 1 71 ? -2.873 -5.042 2.416 1.00 78.94 71 LYS A CA 1
ATOM 590 C C . LYS A 1 71 ? -4.259 -5.526 1.993 1.00 78.94 71 LYS A C 1
ATOM 592 O O . LYS A 1 71 ? -5.260 -4.886 2.307 1.00 78.94 71 LYS A O 1
ATOM 597 N N . TRP A 1 72 ? -4.328 -6.629 1.254 1.00 78.44 72 TRP A N 1
ATOM 598 C CA . TRP A 1 72 ? -5.594 -7.232 0.871 1.00 78.44 72 TRP A CA 1
ATOM 599 C C . TRP A 1 72 ? -6.323 -7.744 2.111 1.00 78.44 72 TRP A C 1
ATOM 601 O O . TRP A 1 72 ? -5.716 -8.390 2.959 1.00 78.44 72 TRP A O 1
ATOM 611 N N . GLU A 1 73 ? -7.619 -7.443 2.215 1.00 68.19 73 GLU A N 1
ATOM 612 C CA . GLU A 1 73 ? -8.463 -7.805 3.367 1.00 68.19 73 GLU A CA 1
ATOM 613 C C . GLU A 1 73 ? -7.966 -7.287 4.732 1.00 68.19 73 GLU A C 1
ATOM 615 O O . GLU A 1 73 ? -8.506 -7.680 5.766 1.00 68.19 73 GLU A O 1
ATOM 620 N N . LEU A 1 74 ? -7.016 -6.341 4.766 1.00 68.69 74 LEU A N 1
ATOM 621 C CA . LEU A 1 74 ? -6.744 -5.580 5.983 1.00 68.69 74 LEU A CA 1
ATOM 622 C C . LEU A 1 74 ? -7.916 -4.625 6.231 1.00 68.69 74 LEU A C 1
ATOM 624 O O . LEU A 1 74 ? -7.955 -3.506 5.725 1.00 68.69 74 LEU A O 1
ATOM 628 N N . VAL A 1 75 ? -8.874 -5.087 7.032 1.00 61.72 75 VAL A N 1
ATOM 629 C CA . VAL A 1 75 ? -9.949 -4.273 7.630 1.00 61.72 75 VAL A CA 1
ATOM 630 C C . VAL A 1 75 ? -9.458 -3.616 8.931 1.00 61.72 75 VAL A C 1
ATOM 632 O O . VAL A 1 75 ? -10.247 -3.229 9.791 1.00 61.72 75 VAL A O 1
ATOM 635 N N . ASP A 1 76 ? -8.142 -3.508 9.113 1.00 60.53 76 ASP A N 1
ATOM 636 C CA . ASP A 1 76 ? -7.578 -2.865 10.287 1.00 60.53 76 ASP A CA 1
ATOM 637 C C . ASP A 1 76 ? -7.836 -1.364 10.201 1.00 60.53 76 ASP A C 1
ATOM 639 O O . ASP A 1 76 ? -7.352 -0.668 9.307 1.00 60.53 76 ASP A O 1
ATOM 643 N N . LEU A 1 77 ? -8.627 -0.875 11.155 1.00 56.88 77 LEU A N 1
ATOM 644 C CA . LEU A 1 77 ? -8.882 0.537 11.383 1.00 56.88 77 LEU A CA 1
ATOM 645 C C . LEU A 1 77 ? -7.530 1.223 11.623 1.00 56.88 77 LEU A C 1
ATOM 647 O O . LEU A 1 77 ? -6.966 1.140 12.718 1.00 56.88 77 LEU A O 1
ATOM 651 N N . ARG A 1 78 ? -6.960 1.856 10.592 1.00 59.59 78 ARG A N 1
ATOM 652 C CA . ARG A 1 78 ? -5.646 2.486 10.719 1.00 59.59 78 ARG A CA 1
ATOM 653 C C . ARG A 1 78 ? -5.789 3.625 11.720 1.00 59.59 78 ARG A C 1
ATOM 655 O O . ARG A 1 78 ? -6.705 4.436 11.616 1.00 59.59 78 ARG A O 1
ATOM 662 N N . THR A 1 79 ? -4.878 3.723 12.685 1.00 65.75 79 THR A N 1
ATOM 663 C CA . THR A 1 79 ? -4.902 4.794 13.699 1.00 65.75 79 THR A CA 1
ATOM 664 C C . THR A 1 79 ? -4.994 6.186 13.063 1.00 65.75 79 THR A C 1
ATOM 666 O O . THR A 1 79 ? -5.608 7.090 13.623 1.00 65.75 79 THR A O 1
ATOM 669 N N . THR A 1 80 ? -4.429 6.351 11.864 1.00 70.62 80 THR A N 1
ATOM 670 C CA . THR A 1 80 ? -4.529 7.579 11.066 1.00 70.62 80 THR A CA 1
ATOM 671 C C . THR A 1 80 ? -5.945 7.887 10.616 1.00 70.62 80 THR A C 1
ATOM 673 O O . THR A 1 80 ? -6.317 9.047 10.612 1.00 70.62 80 THR A O 1
ATOM 676 N N . ASP A 1 81 ? -6.728 6.875 10.262 1.00 75.12 81 ASP A N 1
ATOM 677 C CA . ASP A 1 81 ? -8.063 7.054 9.702 1.00 75.12 81 ASP A CA 1
ATOM 678 C C . ASP A 1 81 ? -9.016 7.472 10.828 1.00 75.12 81 ASP A C 1
ATOM 680 O O . ASP A 1 81 ? -9.865 8.339 10.646 1.00 75.12 81 ASP A O 1
ATOM 684 N N . ILE A 1 82 ? -8.797 6.946 12.040 1.00 73.25 82 ILE A N 1
ATOM 685 C CA . ILE A 1 82 ? -9.468 7.404 13.265 1.00 73.25 82 ILE A CA 1
ATOM 686 C C . ILE A 1 82 ? -9.075 8.847 13.586 1.00 73.25 82 ILE A C 1
ATOM 688 O O . ILE A 1 82 ? -9.939 9.663 13.902 1.00 73.25 82 ILE A O 1
ATOM 692 N N . ALA A 1 83 ? -7.780 9.169 13.523 1.00 73.88 83 ALA A N 1
ATOM 693 C CA . ALA A 1 83 ? -7.286 10.509 13.817 1.00 73.88 83 ALA A CA 1
ATOM 694 C C . ALA A 1 83 ? -7.803 11.543 12.804 1.00 73.88 83 ALA A C 1
ATOM 696 O O . ALA A 1 83 ? -8.226 12.624 13.204 1.00 73.88 83 ALA A O 1
ATOM 697 N N . GLU A 1 84 ? -7.826 11.199 11.517 1.00 78.12 84 GLU A N 1
ATOM 698 C CA . GLU A 1 84 ? -8.346 12.037 10.439 1.00 78.12 84 GLU A CA 1
ATOM 699 C C . GLU A 1 84 ? -9.864 12.198 10.548 1.00 78.12 84 GLU A C 1
ATOM 701 O O . GLU A 1 84 ? -10.366 13.317 10.476 1.00 78.12 84 GLU A O 1
ATOM 706 N N . ALA A 1 85 ? -10.605 11.122 10.830 1.00 80.62 85 ALA A N 1
ATOM 707 C CA . ALA A 1 85 ? -12.041 11.201 11.088 1.00 80.62 85 ALA A CA 1
ATOM 708 C C . ALA A 1 85 ? -12.356 12.074 12.313 1.00 80.62 85 ALA A C 1
ATOM 710 O O . ALA A 1 85 ? -13.275 12.894 12.275 1.00 80.62 85 ALA A O 1
ATOM 711 N N . HIS A 1 86 ? -11.577 11.939 13.390 1.00 77.62 86 HIS A N 1
ATOM 712 C CA . HIS A 1 86 ? -11.708 12.778 14.576 1.00 77.62 86 HIS A CA 1
ATOM 713 C C . HIS A 1 86 ? -11.396 14.243 14.255 1.00 77.62 86 HIS A C 1
ATOM 715 O O . HIS A 1 86 ? -12.167 15.126 14.618 1.00 77.62 86 HIS A O 1
ATOM 721 N N . HIS A 1 87 ? -10.310 14.510 13.530 1.00 79.62 87 HIS A N 1
ATOM 722 C CA . HIS A 1 87 ? -9.936 15.857 13.107 1.00 79.62 87 HIS A CA 1
ATOM 723 C C . HIS A 1 87 ? -11.004 16.494 12.203 1.00 79.62 87 HIS A C 1
ATOM 725 O O . HIS A 1 87 ? -11.422 17.621 12.451 1.00 79.62 87 HIS A O 1
ATOM 731 N N . ASN A 1 88 ? -11.538 15.749 11.234 1.00 81.69 88 ASN A N 1
ATOM 732 C CA . ASN A 1 88 ? -12.635 16.202 10.379 1.00 81.69 88 ASN A CA 1
ATOM 733 C C . ASN A 1 88 ? -13.903 16.506 11.184 1.00 81.69 88 ASN A C 1
ATOM 735 O O . ASN A 1 88 ? -14.551 17.523 10.938 1.00 81.69 88 ASN A O 1
ATOM 739 N N . ARG A 1 89 ? -14.237 15.675 12.182 1.00 81.88 89 ARG A N 1
ATOM 740 C CA . ARG A 1 89 ? -15.347 15.957 13.102 1.00 81.88 89 ARG A CA 1
ATOM 741 C C . ARG A 1 89 ? -15.108 17.258 13.865 1.00 81.88 89 ARG A C 1
ATOM 743 O O . ARG A 1 89 ? -16.019 18.072 13.937 1.00 81.88 89 ARG A O 1
ATOM 750 N N . LEU A 1 90 ? -13.900 17.485 14.384 1.00 81.19 90 LEU A N 1
ATOM 751 C CA . LEU A 1 90 ? -13.570 18.748 15.048 1.00 81.19 90 LEU A CA 1
ATOM 752 C C . LEU A 1 90 ? -13.734 19.937 14.090 1.00 81.19 90 LEU A C 1
ATOM 754 O O . LEU A 1 90 ? -14.363 20.917 14.468 1.00 81.19 90 LEU A O 1
ATOM 758 N N . ASN A 1 91 ? -13.264 19.840 12.846 1.00 81.62 91 ASN A N 1
ATOM 759 C CA . ASN A 1 91 ? -13.395 20.927 11.869 1.00 81.62 91 ASN A CA 1
ATOM 760 C C . ASN A 1 91 ? -14.865 21.274 11.572 1.00 81.62 91 ASN A C 1
ATOM 762 O O . ASN A 1 91 ? -15.225 22.453 11.554 1.00 81.62 91 ASN A O 1
ATOM 766 N N . VAL A 1 92 ? -15.730 20.265 11.407 1.00 82.25 92 VAL A N 1
ATOM 767 C CA . VAL A 1 92 ? -17.183 20.463 11.242 1.00 82.25 92 VAL A CA 1
ATOM 768 C C . VAL A 1 92 ? -17.793 21.116 12.480 1.00 82.25 92 VAL A C 1
ATOM 770 O O . VAL A 1 92 ? -18.565 22.066 12.357 1.00 82.25 92 VAL A O 1
ATOM 773 N N . GLU A 1 93 ? -17.428 20.636 13.668 1.00 77.44 93 GLU A N 1
ATOM 774 C CA . GLU A 1 93 ? -17.943 21.168 14.924 1.00 77.44 93 GLU A CA 1
ATOM 775 C C . GLU A 1 93 ? -17.501 22.617 15.140 1.00 77.44 93 GLU A C 1
ATOM 777 O O . GLU A 1 93 ? -18.327 23.462 15.471 1.00 77.44 93 GLU A O 1
ATOM 782 N N . PHE A 1 94 ? -16.226 22.962 14.951 1.00 80.25 94 PHE A N 1
ATOM 783 C CA . PHE A 1 94 ? -15.723 24.317 15.194 1.00 80.25 94 PHE A CA 1
ATOM 784 C C . PHE A 1 94 ? -16.144 25.323 14.120 1.00 80.25 94 PHE A C 1
ATOM 786 O O . PHE A 1 94 ? -16.381 26.484 14.464 1.00 80.25 94 PHE A O 1
ATOM 793 N N . GLY A 1 95 ? -16.279 24.898 12.858 1.00 74.06 95 GLY A N 1
ATOM 794 C CA . GLY A 1 95 ? -16.665 25.757 11.730 1.00 74.06 95 GLY A CA 1
ATOM 795 C C . GLY A 1 95 ? -15.689 26.910 11.449 1.00 74.06 95 GLY A C 1
ATOM 796 O O . GLY A 1 95 ? -16.054 27.861 10.759 1.00 74.06 95 GLY A O 1
ATOM 797 N N . ARG A 1 96 ? -14.492 26.868 12.052 1.00 71.31 96 ARG A N 1
ATOM 798 C CA . ARG A 1 96 ? -13.402 27.854 11.985 1.00 71.31 96 ARG A CA 1
ATOM 799 C C . ARG A 1 96 ? -12.092 27.126 12.286 1.00 71.31 96 ARG A C 1
ATOM 801 O O . ARG A 1 96 ? -12.094 26.268 13.167 1.00 71.31 96 ARG A O 1
ATOM 808 N N . ASP A 1 97 ? -11.007 27.517 11.627 1.00 69.31 97 ASP A N 1
ATOM 809 C CA . ASP A 1 97 ? -9.703 26.855 11.779 1.00 69.31 97 ASP A CA 1
ATOM 810 C C . ASP A 1 97 ? -9.055 27.125 13.154 1.00 69.31 97 ASP A C 1
ATOM 812 O O . ASP A 1 97 ? -8.415 26.241 13.715 1.00 69.31 97 ASP A O 1
ATOM 816 N N . ASP A 1 98 ? -9.311 28.299 13.751 1.00 72.94 98 ASP A N 1
ATOM 817 C CA . ASP A 1 98 ? -8.696 28.737 15.015 1.00 72.94 98 ASP A CA 1
ATOM 818 C C . ASP A 1 98 ? -9.742 29.244 16.036 1.00 72.94 98 ASP A C 1
ATOM 820 O O . ASP A 1 98 ? -9.935 30.455 16.204 1.00 72.94 98 ASP A O 1
ATOM 824 N N . PRO A 1 99 ? -10.479 28.352 16.725 1.00 78.44 99 PRO A N 1
ATOM 825 C CA . PRO A 1 99 ? -11.369 28.749 17.812 1.00 78.44 99 PRO A CA 1
ATOM 826 C C . PRO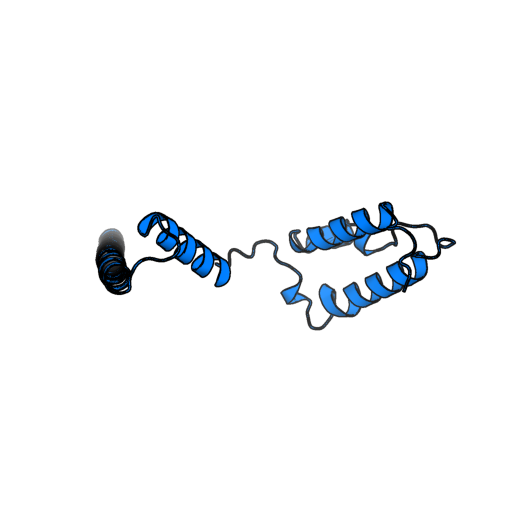 A 1 99 ? -10.570 29.265 19.019 1.00 78.44 99 PRO A C 1
ATOM 828 O O . PRO A 1 99 ? -9.483 28.776 19.327 1.00 78.44 99 PRO A O 1
ATOM 831 N N . ASP A 1 100 ? -11.131 30.218 19.767 1.00 86.81 100 ASP A N 1
ATOM 832 C CA . ASP A 1 100 ? -10.533 30.627 21.037 1.00 86.81 100 ASP A CA 1
ATOM 833 C C . ASP A 1 100 ? -10.547 29.465 22.051 1.00 86.81 100 ASP A C 1
ATOM 835 O O . ASP A 1 100 ? -11.383 28.556 21.992 1.00 86.81 100 ASP A O 1
ATOM 839 N N . LEU A 1 101 ? -9.625 29.506 23.017 1.00 84.50 101 LEU A N 1
ATOM 840 C CA . LEU A 1 101 ? -9.406 28.410 23.965 1.00 84.50 101 LEU A CA 1
ATOM 841 C C . LEU A 1 101 ? -10.665 28.034 24.761 1.00 84.50 101 LEU A C 1
ATOM 843 O O . LEU A 1 101 ? -10.861 26.862 25.088 1.00 84.50 101 LEU A O 1
ATOM 847 N N . ARG A 1 102 ? -11.531 29.003 25.076 1.00 87.56 102 ARG A N 1
ATOM 848 C CA . ARG A 1 102 ? -12.760 28.732 25.824 1.00 87.56 102 ARG A CA 1
ATOM 849 C C . ARG A 1 102 ? -13.743 27.950 24.958 1.00 87.56 102 ARG A C 1
ATOM 851 O O . ARG A 1 102 ? -14.239 26.919 25.411 1.00 87.56 102 ARG A O 1
ATOM 858 N N . THR A 1 103 ? -13.959 28.394 23.720 1.00 83.69 103 THR A N 1
ATOM 859 C CA . THR A 1 103 ? -14.800 27.688 22.742 1.00 83.69 103 THR A CA 1
ATOM 860 C C . THR A 1 103 ? -14.284 26.269 22.485 1.00 83.69 103 THR A C 1
ATOM 862 O O . THR A 1 103 ? -15.071 25.321 22.470 1.00 83.69 103 THR A O 1
ATOM 865 N N . LEU A 1 104 ? -12.963 26.098 22.352 1.00 83.81 104 LEU A N 1
ATOM 866 C CA . LEU A 1 104 ? -12.322 24.787 22.206 1.00 83.81 104 LEU A CA 1
ATOM 867 C C . LEU A 1 104 ? -12.663 23.853 23.376 1.00 83.81 104 LEU A C 1
ATOM 869 O O . LEU A 1 104 ? -13.148 22.741 23.169 1.00 83.81 104 LEU A O 1
ATOM 873 N N . ILE A 1 105 ? -12.453 24.315 24.6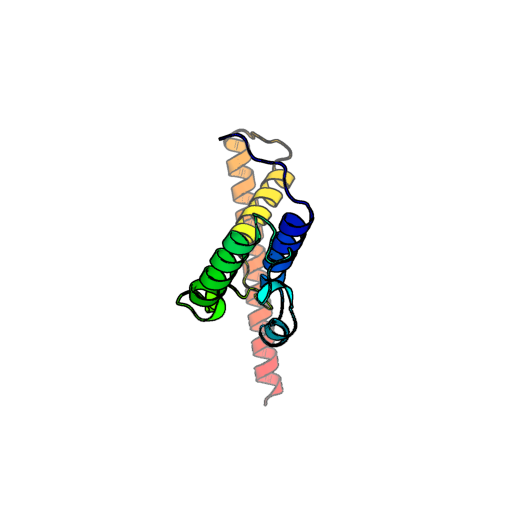11 1.00 88.25 105 ILE A N 1
ATOM 874 C CA . ILE A 1 105 ? -12.694 23.514 25.818 1.00 88.25 105 ILE A CA 1
ATOM 875 C C . ILE A 1 105 ? -14.178 23.161 25.974 1.00 88.25 105 ILE A C 1
ATOM 877 O O . ILE A 1 105 ? -14.499 22.025 26.326 1.00 88.25 105 ILE A O 1
ATOM 881 N N . GLU A 1 106 ? -15.086 24.110 25.738 1.00 88.19 106 GLU A N 1
ATOM 882 C CA . GLU A 1 106 ? -16.530 23.878 25.860 1.00 88.19 106 GLU A CA 1
ATOM 883 C C . GLU A 1 106 ? -17.012 22.812 24.861 1.00 88.19 106 GLU A C 1
ATOM 885 O O . GLU A 1 106 ? -17.728 21.889 25.258 1.00 88.19 106 GLU A O 1
ATOM 890 N N . LYS A 1 107 ? -16.548 22.856 23.604 1.00 85.25 107 LYS A N 1
ATOM 891 C CA . LYS A 1 107 ? -16.909 21.838 22.604 1.00 85.25 107 LYS A CA 1
ATOM 892 C C . LYS A 1 107 ? -16.278 20.479 22.871 1.00 85.25 107 LYS A C 1
ATOM 894 O O . LYS A 1 107 ? -16.964 19.471 22.745 1.00 85.25 107 LYS A O 1
ATOM 899 N N . LEU A 1 108 ? -15.014 20.427 23.297 1.00 87.44 108 LEU A N 1
ATOM 900 C CA . LEU A 1 108 ? -14.379 19.156 23.664 1.00 87.44 108 LEU A CA 1
ATOM 901 C C . LEU A 1 108 ? -15.127 18.463 24.810 1.00 87.44 108 LEU A C 1
ATOM 903 O O . LEU A 1 108 ? -15.342 17.254 24.757 1.00 87.44 108 LEU A O 1
ATOM 907 N N . LYS A 1 109 ? -15.588 19.223 25.813 1.00 89.56 109 LYS A N 1
ATOM 908 C CA . LYS A 1 109 ? -16.430 18.686 26.895 1.00 89.56 109 LYS A CA 1
ATOM 909 C C . LYS A 1 109 ? -17.762 18.144 26.382 1.00 89.56 109 LYS A C 1
ATOM 911 O O . LYS A 1 109 ? -18.220 17.116 26.872 1.00 89.56 109 LYS A O 1
ATOM 916 N N . TYR A 1 110 ? -18.381 18.824 25.420 1.00 88.38 110 TYR A N 1
ATOM 917 C CA . TYR A 1 110 ? -19.630 18.370 24.814 1.00 88.38 110 TYR A CA 1
ATOM 918 C C . TYR A 1 110 ? -19.447 17.062 24.030 1.00 88.38 110 TYR A C 1
ATOM 920 O O . TYR A 1 110 ? -20.200 16.114 24.241 1.00 88.38 110 TYR A O 1
ATOM 928 N N . ILE A 1 111 ? -18.399 16.975 23.204 1.00 86.31 111 ILE A N 1
ATOM 929 C CA . ILE A 1 111 ? -18.065 15.760 22.445 1.00 86.31 111 ILE A CA 1
ATOM 930 C C . ILE A 1 111 ? -17.772 14.587 23.394 1.00 86.31 111 ILE A C 1
ATOM 932 O O . ILE A 1 111 ? -18.259 13.479 23.171 1.00 86.31 111 ILE A O 1
ATOM 936 N N . ASP A 1 112 ? -17.020 14.823 24.475 1.00 89.12 112 ASP A N 1
ATOM 937 C CA . ASP A 1 112 ? -16.743 13.810 25.504 1.00 89.12 112 ASP A CA 1
ATOM 938 C C . ASP A 1 112 ? -18.029 13.328 26.195 1.00 89.12 112 ASP A C 1
ATOM 940 O O . ASP A 1 112 ? -18.216 12.131 26.421 1.00 89.12 112 ASP A O 1
ATOM 944 N N . PHE A 1 113 ? -18.956 14.245 26.482 1.00 91.56 113 PHE A N 1
ATOM 945 C CA . PHE A 1 113 ? -20.256 13.902 27.049 1.00 91.56 113 PHE A CA 1
ATOM 946 C C . PHE A 1 113 ? -21.096 13.034 26.096 1.00 91.56 113 PHE A C 1
ATOM 948 O O . PHE A 1 113 ? -21.571 11.973 26.506 1.00 91.56 113 PHE A O 1
ATOM 955 N N . GLU A 1 114 ? -21.230 13.416 24.822 1.00 90.25 114 GLU A N 1
ATOM 956 C CA . GLU A 1 114 ? -21.940 12.606 23.819 1.00 90.25 114 GLU A CA 1
ATOM 957 C C . GLU A 1 114 ? -21.326 11.213 23.648 1.00 90.25 114 GLU A C 1
ATOM 959 O O . GLU A 1 114 ? -22.047 10.211 23.552 1.00 90.25 114 GLU A O 1
ATOM 964 N N . ALA A 1 115 ? -19.992 11.137 23.615 1.00 86.38 115 ALA A N 1
ATOM 965 C CA . ALA A 1 115 ? -19.276 9.875 23.495 1.00 86.38 115 ALA A CA 1
ATOM 966 C C . ALA A 1 115 ? -19.573 8.962 24.693 1.00 86.38 115 ALA A C 1
ATOM 968 O O . ALA A 1 115 ? -19.887 7.785 24.503 1.00 86.38 115 ALA A O 1
ATOM 969 N N . LYS A 1 116 ? -19.560 9.506 25.917 1.00 90.12 116 LYS A N 1
ATOM 970 C CA . LYS A 1 116 ? -19.924 8.771 27.139 1.00 90.12 116 LYS A CA 1
ATOM 971 C C . LYS A 1 116 ? -21.363 8.264 27.102 1.00 90.12 116 LYS A C 1
ATOM 973 O O . LYS A 1 116 ? -21.586 7.089 27.393 1.00 90.12 116 LYS A O 1
ATOM 978 N N . CYS A 1 117 ? -22.320 9.098 26.694 1.00 89.19 117 CYS A N 1
ATOM 979 C CA . CYS A 1 117 ? -23.717 8.680 26.544 1.00 89.19 117 CYS A CA 1
ATOM 980 C C . CYS A 1 117 ? -23.869 7.550 25.514 1.00 89.19 117 CYS A C 1
ATOM 982 O O . CYS A 1 117 ? -24.549 6.557 25.772 1.00 89.19 117 CYS A O 1
ATOM 984 N N . SER A 1 118 ? -23.193 7.669 24.369 1.00 87.44 118 SER A N 1
ATOM 985 C CA . SER A 1 118 ? -23.227 6.658 23.306 1.00 87.44 118 SER A CA 1
ATOM 986 C C . SER A 1 118 ? -22.624 5.327 23.765 1.00 87.44 118 SER A C 1
ATOM 988 O O . SER A 1 118 ? -23.207 4.268 23.537 1.00 87.44 118 SER A O 1
ATOM 990 N N . LEU A 1 119 ? -21.484 5.367 24.465 1.00 85.75 119 LEU A N 1
ATOM 991 C CA . LEU A 1 119 ? -20.841 4.180 25.034 1.00 85.75 119 LEU A CA 1
ATOM 992 C C . LEU A 1 119 ? -21.729 3.490 26.068 1.00 85.75 119 LEU A C 1
ATOM 994 O O . LEU A 1 119 ? -21.838 2.262 26.063 1.00 85.75 119 LEU A O 1
ATOM 998 N N . GLN A 1 120 ? -22.381 4.268 26.932 1.00 89.88 120 GLN A N 1
ATOM 999 C CA . GLN A 1 120 ? -23.318 3.733 27.910 1.00 89.88 120 GLN A CA 1
ATOM 1000 C C . GLN A 1 120 ? -24.481 3.013 27.214 1.00 89.88 120 GLN A C 1
ATOM 1002 O O . GLN A 1 120 ? -24.761 1.861 27.542 1.00 89.88 120 GLN A O 1
ATOM 1007 N N . TRP A 1 121 ? -25.084 3.632 26.195 1.00 87.88 121 TRP A N 1
ATOM 1008 C CA . TRP A 1 121 ? -26.170 3.020 25.426 1.00 87.88 121 TRP A CA 1
ATOM 1009 C C . TRP A 1 121 ? -25.746 1.708 24.745 1.00 87.88 121 TRP A C 1
ATOM 1011 O O . TRP A 1 121 ? -26.441 0.698 24.859 1.00 87.88 121 TRP A O 1
ATOM 1021 N N . ILE A 1 122 ? -24.576 1.684 24.092 1.00 84.00 122 ILE A N 1
ATOM 1022 C CA . ILE A 1 122 ? -24.035 0.468 23.458 1.00 84.00 122 ILE A CA 1
ATOM 1023 C C . ILE A 1 122 ? -23.807 -0.633 24.500 1.00 84.00 122 ILE A C 1
ATOM 1025 O O . ILE A 1 122 ? -24.119 -1.799 24.250 1.00 84.00 122 ILE A O 1
ATOM 1029 N N . THR A 1 123 ? -23.281 -0.268 25.670 1.00 85.69 123 THR A N 1
ATOM 1030 C CA . THR A 1 123 ? -23.025 -1.210 26.766 1.00 85.69 123 THR A CA 1
ATOM 1031 C C . THR A 1 123 ? -24.332 -1.819 27.268 1.00 85.69 123 THR A C 1
ATOM 1033 O O . THR A 1 123 ? -24.445 -3.040 27.374 1.00 85.69 123 THR A O 1
ATOM 1036 N N . GLU A 1 124 ? -25.348 -0.991 27.505 1.00 84.38 124 GLU A N 1
ATOM 1037 C CA . GLU A 1 124 ? -26.671 -1.431 27.954 1.00 84.38 124 GLU A CA 1
ATOM 1038 C C . GLU A 1 124 ? -27.369 -2.328 26.916 1.00 84.38 124 GLU A C 1
ATOM 1040 O O . GLU A 1 124 ? -27.928 -3.369 27.268 1.00 84.38 124 GLU A O 1
ATOM 1045 N N . GLU A 1 125 ? -27.303 -1.990 25.625 1.00 81.00 125 GLU A N 1
ATOM 1046 C CA . GLU A 1 125 ? -27.857 -2.825 24.549 1.00 81.00 125 GLU A CA 1
ATOM 1047 C C . GLU A 1 125 ? -27.096 -4.148 24.368 1.00 81.00 125 GLU A C 1
ATOM 1049 O O . GLU A 1 125 ? -27.702 -5.197 24.117 1.00 81.00 125 GLU A O 1
ATOM 1054 N N . GLY A 1 126 ? -25.771 -4.131 24.538 1.00 74.19 126 GLY A N 1
ATOM 1055 C CA . GLY A 1 126 ? -24.942 -5.335 24.552 1.00 74.19 126 GLY A CA 1
ATOM 1056 C C . GLY A 1 126 ? -25.339 -6.291 25.678 1.00 74.19 126 GLY A C 1
ATOM 1057 O O . GLY A 1 126 ? -25.521 -7.488 25.438 1.00 74.19 126 GLY A O 1
ATOM 1058 N N . VAL A 1 127 ? -25.565 -5.760 26.883 1.00 75.88 127 VAL A N 1
ATOM 1059 C CA . VAL A 1 127 ? -26.038 -6.530 28.046 1.00 75.88 127 VAL A CA 1
ATOM 1060 C C . VAL A 1 127 ? -27.413 -7.148 27.772 1.00 75.88 127 VAL A C 1
ATOM 1062 O O . VAL A 1 127 ? -27.573 -8.363 27.916 1.00 75.88 127 VAL A O 1
ATOM 1065 N N . LYS A 1 128 ? -28.377 -6.369 27.264 1.00 77.19 128 LYS A N 1
ATOM 1066 C CA . LYS A 1 128 ? -29.725 -6.870 26.922 1.00 77.19 128 LYS A CA 1
ATOM 1067 C C . LYS A 1 128 ? -29.692 -7.998 25.886 1.00 77.19 128 LYS A C 1
ATOM 1069 O O . LYS A 1 128 ? -30.461 -8.959 25.982 1.00 77.19 128 LYS A O 1
ATOM 1074 N N . LYS A 1 129 ? -28.816 -7.908 24.877 1.00 74.06 129 LYS A N 1
ATOM 1075 C CA . LYS A 1 129 ? -28.650 -8.972 23.869 1.00 74.06 129 LYS A CA 1
ATOM 1076 C C . LYS A 1 129 ? -28.109 -10.263 24.485 1.00 74.06 129 LYS A C 1
ATOM 1078 O O . LYS A 1 129 ? -28.602 -11.340 24.146 1.00 74.06 129 LYS A O 1
ATOM 1083 N N . LEU A 1 130 ? -27.148 -10.168 25.404 1.00 69.38 130 LEU A N 1
ATOM 1084 C CA . LEU A 1 130 ? -26.590 -11.329 26.105 1.00 69.38 130 LEU A CA 1
ATOM 1085 C C . LEU A 1 130 ? -27.626 -12.006 27.018 1.00 69.38 130 LEU A C 1
ATOM 1087 O O . LEU A 1 130 ? -27.687 -13.235 27.076 1.00 69.38 130 LEU A O 1
ATOM 1091 N N . GLU A 1 131 ? -28.479 -11.233 27.690 1.00 71.62 131 GLU A N 1
ATOM 1092 C CA . GLU A 1 131 ? -29.551 -11.766 28.545 1.00 71.62 131 GLU A CA 1
ATOM 1093 C C . GLU A 1 131 ? -30.650 -12.486 27.748 1.00 71.62 131 GLU A C 1
ATOM 1095 O O . GLU A 1 131 ? -31.085 -13.575 28.138 1.00 71.62 131 GLU A O 1
ATOM 1100 N N . LYS A 1 132 ? -31.042 -11.945 26.585 1.00 71.75 132 LYS A N 1
ATOM 1101 C CA . LYS A 1 132 ? -31.983 -12.608 25.661 1.00 71.75 132 LYS A CA 1
ATOM 1102 C C . LYS A 1 132 ? -31.446 -13.944 25.137 1.00 71.75 132 LYS A C 1
ATOM 1104 O O . LYS A 1 132 ? -32.191 -14.913 25.026 1.00 71.75 132 LYS A O 1
ATOM 1109 N N . GLN A 1 133 ? -30.145 -14.035 24.859 1.00 68.69 133 GLN A N 1
ATOM 1110 C CA . GLN A 1 133 ? -29.526 -15.293 24.417 1.00 68.69 133 GLN A CA 1
ATOM 1111 C C . GLN A 1 133 ? -29.449 -16.350 25.530 1.00 68.69 133 GLN A C 1
ATOM 1113 O O . GLN A 1 133 ? -29.521 -17.544 25.242 1.00 68.69 133 GLN A O 1
ATOM 1118 N N . LYS A 1 134 ? -29.322 -15.933 26.798 1.00 67.31 134 LYS A N 1
ATOM 1119 C CA . LYS A 1 134 ? -29.336 -16.842 27.959 1.00 67.31 134 LYS A CA 1
ATOM 1120 C C . LYS A 1 134 ? -30.731 -17.388 28.267 1.00 67.31 134 LYS A C 1
ATOM 1122 O O . LYS A 1 134 ? -30.846 -18.526 28.707 1.00 67.31 134 LYS A O 1
ATOM 1127 N N . THR A 1 135 ? -31.776 -16.598 28.032 1.00 65.12 135 THR A N 1
ATOM 1128 C CA . THR A 1 135 ? -33.175 -17.003 28.251 1.00 65.12 135 THR A CA 1
ATOM 1129 C C . THR A 1 135 ? -33.738 -17.855 27.112 1.00 65.12 135 THR A C 1
ATOM 1131 O O . THR A 1 135 ? -34.549 -18.727 27.382 1.00 65.12 135 THR A O 1
ATOM 1134 N N . ALA A 1 136 ? -33.267 -17.681 25.872 1.00 62.25 136 ALA A N 1
ATOM 1135 C CA . ALA A 1 136 ? -33.676 -18.501 24.723 1.00 62.25 136 ALA A CA 1
ATOM 1136 C C . ALA A 1 136 ? -33.003 -19.892 24.645 1.00 62.25 136 ALA A C 1
ATOM 1138 O O . ALA A 1 136 ? -33.395 -20.717 23.825 1.00 62.25 136 ALA A O 1
ATOM 1139 N N . LYS A 1 137 ? -31.969 -20.151 25.458 1.00 55.84 137 LYS A N 1
ATOM 1140 C CA . LYS A 1 137 ? -31.248 -21.439 25.536 1.00 55.84 137 LYS A CA 1
ATOM 1141 C C . LYS A 1 137 ? -31.709 -22.332 26.700 1.00 55.84 137 LYS A C 1
ATOM 1143 O O . LYS A 1 137 ? -31.014 -23.292 27.032 1.00 55.84 137 LYS A O 1
ATOM 1148 N N . LYS A 1 138 ? -32.829 -22.000 27.337 1.00 47.81 138 LYS A N 1
ATOM 1149 C CA . LYS A 1 138 ? -33.409 -22.723 28.471 1.00 47.81 138 LYS A CA 1
ATOM 1150 C C . LYS A 1 138 ? -34.800 -23.213 28.098 1.00 47.81 138 LYS A C 1
ATOM 1152 O O . LYS A 1 138 ? -35.145 -24.319 28.558 1.00 47.81 138 LYS A O 1
#

Foldseek 3Di:
DPDDDDDVQQVVLVVLVVCCLADDPVCVVVSVSLPADSDDPPDPCRVVSVVVSVCCCCPDCVHPNVVVSRCHPVPPPPPVVVVVVVVVVVCVVVVDPDDDPVSVVVVVVVVVVVVVVVVVVVVVVVVVVVVVVVVVVD

Secondary structure (DSSP, 8-state):
-------HHHHHHHHHHHHHTTS-GGGGGG-GGGTS-SS-TTSTTHHHHHHHHHHIIIIIISSTTTTTS--TT-----HHHHHHHHHHHHHHHHSSSS--HHHHHHHHHHHHHHHHHHHHHHHHHHHHHHHHHHHTT-

pLDDT: mean 82.5, std 11.62, range [36.72, 96.19]